Protein AF-H0ABY8-F1 (afdb_monomer)

Radius of gyration: 12.63 Å; Cα contacts (8 Å, |Δi|>4): 138; chains: 1; bounding box: 30×25×33 Å

Mean predicted aligned error: 3.46 Å

Foldseek 3Di:
DVVVVVQPDDPVQVVCVVDPQKDKDKDFQCVVAVDPVRQVVLLCLCCDVVNVNVVVLCVVLVWHWGDGDRMIMIIDHPVSVVSSVVSSVPRDDD

Secondary structure (DSSP, 8-state):
-HHHHTTT--HHHHHGGGSTTEEEEEEEGGGT-SSHHHHHHHHHHHH-GGGHHHHHHHHHHT-EEEEETTEEEEEEEHHHHHHHHHHHHH----

Nearest PDB structures (foldseek):
  6rxz-assembly1_CP  TM=8.639E-01  e=7.988E-06  Thermochaetoides thermophila
  7mq9-assembly1_NY  TM=8.978E-01  e=3.152E-05  Homo sapiens
  5oql-assembly1_g  TM=8.654E-01  e=2.766E-05  Thermochaetoides thermophila DSM 1495
  6zqa-assembly1_JO  TM=8.415E-01  e=4.371E-05  Saccharomyces cerevisiae S288C
  6rxx-assembly1_CP  TM=8.527E-01  e=1.328E-04  Thermochaetoides thermophila

pLDDT: mean 91.65, std 8.88, range [51.53, 98.44]

Solvent-accessible surface area (backbone atoms only — not comparable to full-atom values): 5217 Å² total; per-residue (Å²): 84,74,70,45,39,78,34,60,36,54,70,75,68,25,52,52,54,76,44,89,72,32,44,79,50,73,44,63,43,61,83,81,26,91,42,74,69,49,36,51,53,50,52,48,54,45,32,33,73,97,38,50,46,38,52,51,48,26,65,76,35,64,33,50,75,23,83,31,97,60,32,40,32,37,38,25,40,63,73,32,42,54,55,43,52,52,56,58,71,64,52,74,88,125

Structure (mmCIF, N/CA/C/O backbone):
data_AF-H0ABY8-F1
#
_entry.id   AF-H0ABY8-F1
#
loop_
_atom_site.group_PDB
_atom_site.id
_atom_site.type_symbol
_atom_site.label_atom_id
_atom_site.label_alt_id
_atom_site.label_comp_id
_atom_site.label_asym_id
_atom_site.label_entity_id
_atom_site.label_seq_id
_atom_site.pdbx_PDB_ins_code
_atom_site.Cartn_x
_atom_site.Cartn_y
_atom_site.Cartn_z
_atom_site.occupancy
_atom_site.B_iso_or_equiv
_atom_site.auth_seq_id
_atom_site.auth_comp_id
_atom_site.auth_asym_id
_atom_site.auth_atom_id
_atom_site.pdbx_PDB_model_num
ATOM 1 N N . MET A 1 1 ? -8.615 -8.877 7.511 1.00 88.81 1 MET A N 1
ATOM 2 C CA . MET A 1 1 ? -7.406 -9.380 8.208 1.00 88.81 1 MET A CA 1
ATOM 3 C C . MET A 1 1 ? -6.584 -10.383 7.387 1.00 88.81 1 MET A C 1
ATOM 5 O O . MET A 1 1 ? -5.535 -9.991 6.896 1.00 88.81 1 MET A O 1
ATOM 9 N N . VAL A 1 2 ? -7.042 -11.626 7.149 1.00 93.56 2 VAL A N 1
ATOM 10 C CA . VAL A 1 2 ? -6.260 -12.678 6.437 1.00 93.56 2 VAL A CA 1
ATOM 11 C C . VAL A 1 2 ? -5.712 -12.211 5.080 1.00 93.56 2 VAL A C 1
ATOM 13 O O . VAL A 1 2 ? -4.542 -12.416 4.766 1.00 93.56 2 VAL A O 1
ATOM 16 N N . LYS A 1 3 ? -6.538 -11.507 4.296 1.00 92.56 3 LYS A N 1
ATOM 17 C CA . LYS A 1 3 ? -6.138 -10.958 2.993 1.00 92.56 3 LYS A CA 1
ATOM 18 C C . LYS A 1 3 ? -4.991 -9.944 3.092 1.00 92.56 3 LYS A C 1
ATOM 20 O O . LYS A 1 3 ? -4.137 -9.939 2.216 1.00 92.56 3 LYS A O 1
ATOM 25 N N . ALA A 1 4 ? -4.954 -9.121 4.140 1.00 94.81 4 ALA A N 1
ATOM 26 C CA . ALA A 1 4 ? -3.889 -8.141 4.341 1.00 94.81 4 ALA A CA 1
ATOM 27 C C . ALA A 1 4 ? -2.558 -8.829 4.686 1.00 94.81 4 ALA A C 1
ATOM 29 O O . ALA A 1 4 ? -1.528 -8.500 4.103 1.00 94.81 4 ALA A O 1
ATOM 30 N N . ILE A 1 5 ? -2.587 -9.860 5.538 1.00 95.69 5 ILE A N 1
ATOM 31 C CA . ILE A 1 5 ? -1.394 -10.663 5.859 1.00 95.69 5 ILE A CA 1
ATOM 32 C C . ILE A 1 5 ? -0.832 -11.318 4.592 1.00 95.69 5 ILE A C 1
ATOM 34 O O . ILE A 1 5 ? 0.355 -11.197 4.296 1.00 95.69 5 ILE A O 1
ATOM 38 N N . GLY A 1 6 ? -1.701 -11.908 3.763 1.00 93.62 6 GLY A N 1
ATOM 39 C CA . GLY A 1 6 ? -1.312 -12.461 2.460 1.00 93.62 6 GLY A CA 1
ATOM 40 C C . GLY A 1 6 ? -0.766 -11.429 1.461 1.00 93.62 6 GLY A C 1
ATOM 41 O O . GLY A 1 6 ? -0.265 -11.808 0.405 1.00 93.62 6 GLY A O 1
ATOM 42 N N . ARG A 1 7 ? -0.855 -10.129 1.771 1.00 93.88 7 ARG A N 1
ATOM 43 C CA . ARG A 1 7 ? -0.285 -9.019 0.993 1.00 93.88 7 ARG A CA 1
ATOM 44 C C . ARG A 1 7 ? 0.858 -8.309 1.717 1.00 93.88 7 ARG A C 1
ATOM 46 O O . ARG A 1 7 ? 1.153 -7.166 1.395 1.00 93.88 7 ARG A O 1
ATOM 53 N N . GLY A 1 8 ? 1.524 -9.006 2.637 1.00 94.44 8 GLY A N 1
ATOM 54 C CA . GLY A 1 8 ? 2.785 -8.565 3.228 1.00 94.44 8 GLY A CA 1
ATOM 55 C C . GLY A 1 8 ? 2.634 -7.635 4.427 1.00 94.44 8 GLY A C 1
ATOM 56 O O . GLY A 1 8 ? 3.605 -6.981 4.802 1.00 94.44 8 GLY A O 1
ATOM 57 N N . PHE A 1 9 ? 1.445 -7.535 5.024 1.00 97.12 9 PHE A N 1
ATOM 58 C CA . PHE A 1 9 ? 1.302 -6.915 6.341 1.00 97.12 9 PHE A CA 1
ATOM 59 C C . PHE A 1 9 ? 1.669 -7.912 7.439 1.00 97.12 9 PHE A C 1
ATOM 61 O O . PHE A 1 9 ? 1.294 -9.084 7.377 1.00 97.12 9 PHE A O 1
ATOM 68 N N . ASN A 1 10 ? 2.373 -7.441 8.468 1.00 95.81 10 ASN A N 1
ATOM 69 C CA . ASN A 1 10 ? 2.545 -8.228 9.684 1.00 95.81 10 ASN A CA 1
ATOM 70 C C . ASN A 1 10 ? 1.201 -8.325 10.452 1.00 95.81 10 ASN A C 1
ATOM 72 O O . ASN A 1 10 ? 0.285 -7.530 10.198 1.00 95.81 10 ASN A O 1
ATOM 76 N N . PRO A 1 11 ? 1.049 -9.294 11.375 1.00 94.56 11 PRO A N 1
ATOM 77 C CA . PRO A 1 11 ? -0.194 -9.473 12.124 1.00 94.56 11 PRO A CA 1
ATOM 78 C C . PRO A 1 11 ? -0.633 -8.225 12.896 1.00 94.56 11 PRO A C 1
ATOM 80 O O . PRO A 1 11 ? -1.817 -7.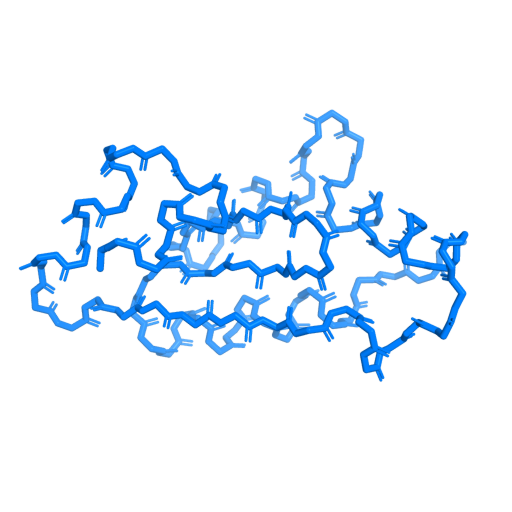909 12.887 1.00 94.56 11 PRO A O 1
ATOM 83 N N . GLU A 1 12 ? 0.305 -7.484 13.491 1.00 94.38 12 GLU A N 1
ATOM 84 C CA . GLU A 1 12 ? 0.021 -6.266 14.264 1.00 94.38 12 GLU A CA 1
ATOM 85 C C . GLU A 1 12 ? -0.651 -5.182 13.411 1.00 94.38 12 GLU A C 1
ATOM 87 O O . GLU A 1 12 ? -1.708 -4.669 13.771 1.00 94.38 12 GLU A O 1
ATOM 92 N N . LYS A 1 13 ? -0.103 -4.884 12.226 1.00 94.75 13 LYS A N 1
ATOM 93 C CA . LYS A 1 13 ? -0.704 -3.929 11.283 1.00 94.75 13 LYS A CA 1
ATOM 94 C C . LYS A 1 13 ? -2.040 -4.438 10.745 1.00 94.75 13 LYS A C 1
ATOM 96 O O . LYS A 1 13 ? -2.978 -3.662 10.593 1.00 94.75 13 LYS A O 1
ATOM 101 N N . ALA A 1 14 ? -2.148 -5.738 10.466 1.00 96.06 14 ALA A N 1
ATOM 102 C CA . ALA A 1 14 ? -3.389 -6.341 9.984 1.00 96.06 14 ALA A CA 1
ATOM 103 C C . ALA A 1 14 ? -4.506 -6.348 11.043 1.00 96.06 14 ALA A C 1
ATOM 105 O O . ALA A 1 14 ? -5.682 -6.374 10.669 1.00 96.06 14 ALA A O 1
ATOM 106 N N . PHE A 1 15 ? -4.156 -6.325 12.333 1.00 95.69 15 PHE A N 1
ATOM 107 C CA . PHE A 1 15 ? -5.108 -6.321 13.442 1.00 95.69 15 PHE A CA 1
ATOM 108 C C . PHE A 1 15 ? -5.915 -5.021 13.526 1.00 95.69 15 PHE A C 1
ATOM 110 O O . PHE A 1 15 ? -7.075 -5.069 13.923 1.00 95.69 15 PHE A O 1
ATOM 117 N N . LYS A 1 16 ? -5.373 -3.900 13.025 1.00 94.56 16 LYS A N 1
ATOM 118 C CA . LYS A 1 16 ? -6.089 -2.613 12.909 1.00 94.56 16 LYS A CA 1
ATOM 119 C C . LYS A 1 16 ? -7.409 -2.715 12.138 1.00 94.56 16 LYS A C 1
ATOM 121 O O . LYS A 1 16 ? -8.313 -1.929 12.359 1.00 94.56 16 LYS A O 1
ATOM 126 N N . LEU A 1 17 ? -7.563 -3.718 11.267 1.00 96.06 17 LEU A N 1
ATOM 127 C CA . LEU A 1 17 ? -8.819 -3.987 10.548 1.00 96.06 17 LEU A CA 1
ATOM 128 C C . LEU A 1 17 ? -9.969 -4.465 11.451 1.00 96.06 17 LEU A C 1
ATOM 130 O O . LEU A 1 17 ? -11.069 -4.681 10.952 1.00 96.06 17 LEU A O 1
ATOM 134 N N . ALA A 1 18 ? -9.712 -4.727 12.734 1.00 95.81 18 ALA A N 1
ATOM 135 C CA . ALA A 1 18 ? -10.754 -4.987 13.721 1.00 95.81 18 ALA A CA 1
ATOM 136 C C . ALA A 1 18 ? -11.371 -3.691 14.279 1.00 95.81 18 ALA A C 1
ATOM 138 O O . ALA A 1 18 ? -12.416 -3.752 14.923 1.00 95.81 18 ALA A O 1
ATOM 139 N N . GLU A 1 19 ? -10.731 -2.541 14.054 1.00 95.06 19 GLU A N 1
ATOM 140 C CA . GLU A 1 19 ? -11.223 -1.231 14.472 1.00 95.06 19 GLU A CA 1
ATOM 141 C C . GLU A 1 19 ? -12.304 -0.724 13.507 1.00 95.06 19 GLU A C 1
ATOM 143 O O . GLU A 1 19 ? -12.261 -0.971 12.298 1.00 95.06 19 GLU A O 1
ATOM 148 N N . GLU A 1 20 ? -13.287 0.002 14.037 1.00 95.38 20 GLU A N 1
ATOM 149 C CA . GLU A 1 20 ? -14.370 0.566 13.233 1.00 95.38 20 GLU A CA 1
ATOM 150 C C . GLU A 1 20 ? -13.847 1.658 12.285 1.00 95.38 20 GLU A C 1
ATOM 152 O O . GLU A 1 20 ? -13.050 2.514 12.664 1.00 95.38 20 GLU A O 1
ATOM 157 N N . GLY A 1 21 ? -14.297 1.629 11.028 1.00 93.75 21 GLY A N 1
ATOM 158 C CA . GLY A 1 21 ? -13.914 2.614 10.010 1.00 93.75 21 GLY A CA 1
ATOM 159 C C . GLY A 1 21 ? -12.552 2.376 9.345 1.00 93.75 21 GLY A C 1
ATOM 160 O O . GLY A 1 21 ? -12.241 3.063 8.369 1.00 93.75 21 GLY A O 1
ATOM 161 N N . ILE A 1 22 ? -11.770 1.395 9.807 1.00 97.06 22 ILE A N 1
ATOM 162 C CA . ILE A 1 22 ? -10.531 0.965 9.151 1.00 97.06 22 ILE A CA 1
ATOM 163 C C . ILE A 1 22 ? -10.844 -0.085 8.084 1.00 97.06 22 ILE A C 1
ATOM 165 O O . ILE A 1 22 ? -11.515 -1.082 8.339 1.00 97.06 22 ILE A O 1
ATOM 169 N N . ASP A 1 23 ? -10.303 0.111 6.885 1.00 97.50 23 ASP A N 1
ATOM 170 C CA . ASP A 1 23 ? -10.479 -0.800 5.756 1.00 97.50 23 ASP A CA 1
ATOM 171 C C . ASP A 1 23 ? -9.125 -1.221 5.161 1.00 97.50 23 ASP A C 1
ATOM 173 O O . ASP A 1 23 ? -8.069 -0.660 5.467 1.00 97.50 23 ASP A O 1
ATOM 177 N N . PHE A 1 24 ? -9.144 -2.257 4.322 1.00 97.75 24 PHE A N 1
ATOM 178 C CA . PHE A 1 24 ? -7.996 -2.742 3.569 1.00 97.75 24 PHE A CA 1
ATOM 179 C C . PHE A 1 24 ? -8.247 -2.634 2.072 1.00 97.75 24 PHE A C 1
ATOM 181 O O . PHE A 1 24 ? -9.111 -3.310 1.507 1.00 97.75 24 PHE A O 1
ATOM 188 N N . HIS A 1 25 ? -7.402 -1.860 1.401 1.00 97.19 25 HIS A N 1
ATOM 189 C CA . HIS A 1 25 ? -7.431 -1.712 -0.049 1.00 97.19 25 HIS A CA 1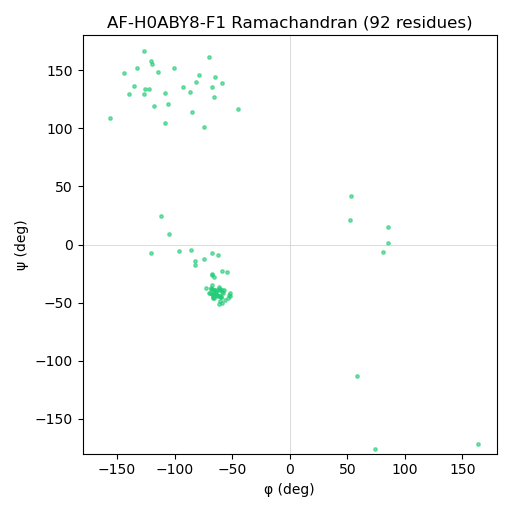
ATOM 190 C C . HIS A 1 25 ? -6.099 -2.141 -0.643 1.00 97.19 25 HIS A C 1
ATOM 192 O O . HIS A 1 25 ? -5.064 -2.157 0.022 1.00 97.19 25 HIS A O 1
ATOM 198 N N . HIS A 1 26 ? -6.103 -2.503 -1.922 1.00 95.12 26 HIS A N 1
ATOM 199 C CA . HIS A 1 26 ? -4.863 -2.788 -2.629 1.00 95.12 26 HIS A CA 1
ATOM 200 C C . HIS A 1 26 ? -4.925 -2.333 -4.079 1.00 95.12 26 HIS A C 1
ATOM 202 O O . HIS A 1 26 ? -5.965 -2.392 -4.731 1.00 95.12 26 HIS A O 1
ATOM 208 N N . LEU A 1 27 ? -3.765 -1.931 -4.576 1.00 92.44 27 LEU A N 1
ATOM 209 C CA . LEU A 1 27 ? -3.525 -1.523 -5.944 1.00 92.44 27 LEU A CA 1
ATOM 210 C C . LEU A 1 27 ? -2.696 -2.598 -6.644 1.00 92.44 27 LEU A C 1
ATOM 212 O O . LEU A 1 27 ? -1.677 -3.051 -6.120 1.00 92.44 27 LEU A O 1
ATOM 216 N N . ASP A 1 28 ? -3.143 -3.013 -7.827 1.00 90.81 28 ASP A N 1
ATOM 217 C CA . ASP A 1 28 ? -2.403 -3.937 -8.683 1.00 90.81 28 ASP A CA 1
ATOM 218 C C . ASP A 1 28 ? -1.400 -3.165 -9.541 1.00 90.81 28 ASP A C 1
ATOM 220 O O . ASP A 1 28 ? -1.782 -2.377 -10.407 1.00 90.81 28 ASP A O 1
ATOM 224 N N . ILE A 1 29 ? -0.112 -3.399 -9.295 1.00 87.94 29 ILE A N 1
ATOM 225 C CA . ILE A 1 29 ? 0.996 -2.769 -10.016 1.00 87.94 29 ILE A CA 1
ATOM 226 C C . ILE A 1 29 ? 1.004 -3.221 -11.480 1.00 87.94 29 ILE A C 1
ATOM 228 O O . ILE A 1 29 ? 1.424 -2.459 -12.350 1.00 87.94 29 ILE A O 1
ATOM 232 N N . GLY A 1 30 ? 0.498 -4.424 -11.775 1.00 83.38 30 GLY A N 1
ATOM 233 C CA . GLY A 1 30 ? 0.387 -4.947 -13.134 1.00 83.38 30 GLY A CA 1
ATOM 234 C C . GLY A 1 30 ? -0.465 -4.078 -14.057 1.00 83.38 30 GLY A C 1
ATOM 235 O O . GLY A 1 30 ? -0.239 -4.088 -15.258 1.00 83.38 30 GLY A O 1
ATOM 236 N N . LYS A 1 31 ? -1.369 -3.255 -13.512 1.00 83.75 31 LYS A N 1
ATOM 237 C CA . LYS A 1 31 ? -2.154 -2.286 -14.296 1.00 83.75 31 LYS A CA 1
ATOM 238 C C . LYS A 1 31 ? -1.350 -1.064 -14.761 1.00 83.75 31 LYS A C 1
ATOM 240 O O . LYS A 1 31 ? -1.843 -0.296 -15.577 1.00 83.75 31 LYS A O 1
ATOM 245 N N . PHE A 1 32 ? -0.148 -0.863 -14.223 1.00 78.31 32 PHE A N 1
ATOM 246 C CA . PHE A 1 32 ? 0.704 0.306 -14.481 1.00 78.31 32 PHE A CA 1
ATOM 247 C C . PHE A 1 32 ? 2.067 -0.069 -15.077 1.00 78.31 32 PHE A C 1
ATOM 249 O O . PHE A 1 32 ? 2.869 0.810 -15.399 1.00 78.31 32 PHE A O 1
ATOM 256 N N . ALA A 1 33 ? 2.369 -1.365 -15.148 1.00 81.69 33 ALA A N 1
ATOM 257 C CA . ALA A 1 33 ? 3.675 -1.886 -15.508 1.00 81.69 33 ALA A CA 1
ATOM 258 C C . ALA A 1 33 ? 3.544 -3.310 -16.069 1.00 81.69 33 ALA A C 1
ATOM 260 O O . ALA A 1 33 ? 3.317 -4.267 -15.321 1.00 81.69 33 ALA A O 1
ATOM 261 N N . ASP A 1 34 ? 3.754 -3.439 -17.379 1.00 85.25 34 ASP A N 1
ATOM 262 C CA . ASP A 1 34 ? 3.526 -4.682 -18.129 1.00 85.25 34 ASP A CA 1
ATOM 263 C C . ASP A 1 34 ? 4.689 -5.681 -18.033 1.00 85.25 34 ASP A C 1
ATOM 265 O O . ASP A 1 34 ? 4.528 -6.870 -18.297 1.00 85.25 34 ASP A O 1
ATOM 269 N N . THR A 1 35 ? 5.878 -5.220 -17.633 1.00 88.44 35 THR A N 1
ATOM 270 C CA . THR A 1 35 ? 7.082 -6.061 -17.517 1.00 88.44 35 THR A CA 1
ATOM 271 C C . THR A 1 35 ? 7.546 -6.181 -16.070 1.00 88.44 35 THR A C 1
ATOM 273 O O . THR A 1 35 ? 7.451 -5.219 -15.301 1.00 88.44 35 THR A O 1
ATOM 276 N N . SER A 1 36 ? 8.147 -7.316 -15.706 1.00 87.81 36 SER A N 1
ATOM 277 C CA . SER A 1 36 ? 8.738 -7.529 -14.375 1.00 87.81 36 SER A CA 1
ATOM 278 C C . SER A 1 36 ? 9.715 -6.411 -13.988 1.00 87.81 36 SER A C 1
ATOM 280 O O . SER A 1 36 ? 9.627 -5.872 -12.888 1.00 87.81 36 SER A O 1
ATOM 282 N N . ASN A 1 37 ? 10.554 -5.963 -14.930 1.00 90.00 37 ASN A N 1
ATOM 283 C CA . ASN A 1 37 ? 11.491 -4.857 -14.705 1.00 90.00 37 ASN A CA 1
ATOM 284 C C . ASN A 1 37 ? 10.772 -3.529 -14.429 1.00 90.00 37 ASN A C 1
ATOM 286 O O . ASN A 1 37 ? 11.181 -2.764 -13.557 1.00 90.00 37 ASN A O 1
ATOM 290 N N . SER A 1 38 ? 9.688 -3.227 -15.152 1.00 87.62 38 SER A N 1
ATOM 291 C CA . SER A 1 38 ? 8.888 -2.027 -14.871 1.00 87.62 38 SER A CA 1
ATOM 292 C C . SER A 1 38 ? 8.164 -2.103 -13.525 1.00 87.62 38 SER A C 1
ATOM 294 O O . SER A 1 38 ? 8.071 -1.088 -12.834 1.00 87.62 38 SER A O 1
ATOM 296 N N . GLN A 1 39 ? 7.719 -3.296 -13.118 1.00 89.12 39 GLN A N 1
ATOM 297 C CA . GLN A 1 39 ? 7.096 -3.521 -11.814 1.00 89.12 39 GLN A CA 1
ATOM 298 C C . GLN A 1 39 ? 8.109 -3.326 -10.688 1.00 89.12 39 GLN A C 1
ATOM 300 O O . GLN A 1 39 ? 7.802 -2.678 -9.693 1.00 89.12 39 GLN A O 1
ATOM 305 N N . GLU A 1 40 ? 9.330 -3.834 -10.848 1.00 90.19 40 GLU A N 1
ATOM 306 C CA . GLU A 1 40 ? 10.410 -3.657 -9.878 1.00 90.19 40 GLU A CA 1
ATOM 307 C C . GLU A 1 40 ? 10.803 -2.188 -9.716 1.00 90.19 40 GLU A C 1
ATOM 309 O O . GLU A 1 40 ? 10.859 -1.689 -8.593 1.00 90.19 40 GLU A O 1
ATOM 314 N N . ARG A 1 41 ? 10.934 -1.449 -10.826 1.00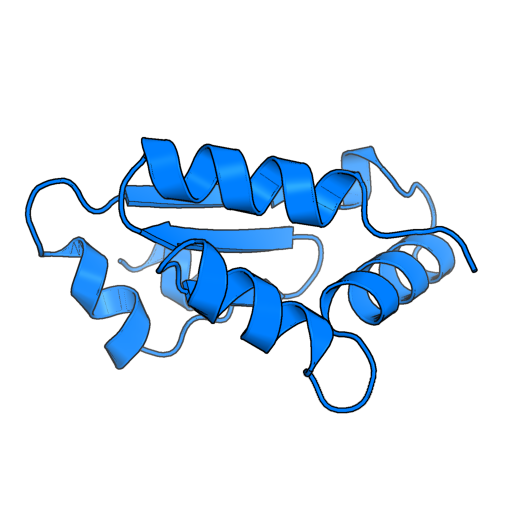 89.25 41 ARG A N 1
ATOM 315 C CA . ARG A 1 41 ? 11.161 0.003 -10.784 1.00 89.25 41 ARG A CA 1
ATOM 316 C C . ARG A 1 41 ? 10.017 0.761 -10.112 1.00 89.25 41 ARG A C 1
ATOM 318 O O . ARG A 1 41 ? 10.265 1.721 -9.392 1.00 89.25 41 ARG A O 1
ATOM 325 N N . LEU A 1 42 ? 8.760 0.376 -10.345 1.00 88.50 42 LEU A N 1
ATOM 326 C CA . LEU A 1 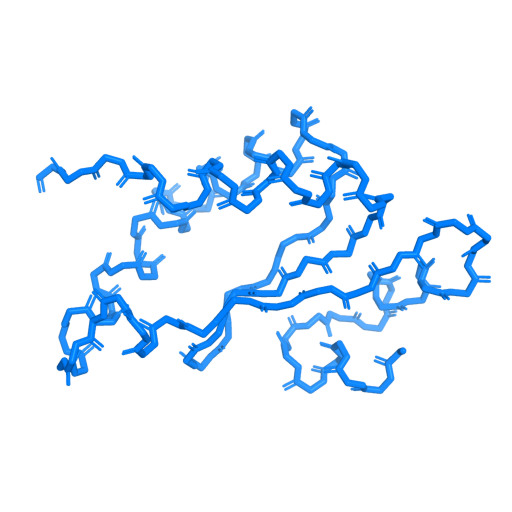42 ? 7.616 1.006 -9.678 1.00 88.50 42 LEU A CA 1
ATOM 327 C C . LEU A 1 42 ? 7.637 0.725 -8.174 1.00 88.50 42 LEU A C 1
ATOM 329 O O . LEU A 1 42 ? 7.536 1.666 -7.394 1.00 88.50 42 LEU A O 1
ATOM 333 N N . LYS A 1 43 ? 7.872 -0.526 -7.765 1.00 90.88 43 LYS A N 1
ATOM 334 C CA . LYS A 1 43 ? 8.048 -0.889 -6.351 1.00 90.88 43 LYS A CA 1
ATOM 335 C C . LYS A 1 43 ? 9.169 -0.082 -5.698 1.00 90.88 43 LYS A C 1
ATOM 337 O O . LYS A 1 43 ? 8.943 0.505 -4.647 1.00 90.88 43 LYS A O 1
ATOM 342 N N . GLY A 1 44 ? 10.333 0.014 -6.343 1.00 92.38 44 GLY A N 1
ATOM 343 C CA . GLY A 1 44 ? 11.462 0.804 -5.848 1.00 92.38 44 GLY A CA 1
ATOM 344 C C . GLY A 1 44 ? 11.125 2.286 -5.661 1.00 92.38 44 GLY A C 1
ATOM 345 O O . GLY A 1 44 ? 11.508 2.873 -4.656 1.00 92.38 44 GLY A O 1
ATOM 346 N N . ARG A 1 45 ? 10.341 2.883 -6.569 1.00 89.50 45 ARG A N 1
ATOM 347 C CA . ARG A 1 45 ? 9.871 4.276 -6.434 1.00 89.50 45 ARG A CA 1
ATOM 348 C C . ARG A 1 45 ? 8.918 4.476 -5.259 1.00 89.50 45 ARG A C 1
ATOM 350 O O . ARG A 1 45 ? 9.008 5.494 -4.586 1.00 89.50 45 ARG A O 1
ATOM 357 N N . VAL A 1 46 ? 8.023 3.517 -5.020 1.00 91.31 46 VAL A N 1
ATOM 358 C CA . VAL A 1 46 ? 7.071 3.569 -3.899 1.00 91.31 46 VAL A CA 1
ATOM 359 C C . VAL A 1 46 ? 7.783 3.387 -2.561 1.00 91.31 46 VAL A C 1
ATOM 361 O O . VAL A 1 46 ? 7.475 4.088 -1.605 1.00 91.31 46 VAL A O 1
ATOM 364 N N . ILE A 1 47 ? 8.747 2.466 -2.492 1.00 93.44 47 ILE A N 1
ATOM 365 C CA . ILE A 1 47 ? 9.549 2.237 -1.283 1.00 93.44 47 ILE A CA 1
ATOM 366 C C . ILE A 1 47 ? 10.444 3.457 -1.019 1.00 93.44 47 ILE A C 1
ATOM 368 O O . ILE A 1 47 ? 10.516 3.938 0.109 1.00 93.44 47 ILE A O 1
ATOM 372 N N . GLY A 1 48 ? 11.062 4.009 -2.064 1.00 91.62 48 GLY A N 1
ATOM 373 C CA . GLY A 1 48 ? 12.063 5.061 -1.941 1.00 91.62 48 GLY A CA 1
ATOM 374 C C . GLY A 1 48 ? 13.396 4.524 -1.420 1.00 91.62 48 GLY A C 1
ATOM 375 O O . GLY A 1 48 ? 13.581 3.320 -1.237 1.00 91.62 48 GLY A O 1
ATOM 376 N N . ARG A 1 49 ? 14.348 5.431 -1.191 1.00 93.06 49 ARG A N 1
ATOM 377 C CA . ARG A 1 49 ? 15.628 5.088 -0.565 1.00 93.06 49 ARG A CA 1
ATOM 378 C C . ARG A 1 49 ? 15.365 4.644 0.871 1.00 93.06 49 ARG A C 1
ATOM 380 O O . ARG A 1 49 ? 14.662 5.345 1.581 1.00 93.06 49 ARG A O 1
ATOM 387 N N . ASP A 1 50 ? 15.861 3.471 1.257 1.00 92.00 50 ASP A N 1
ATOM 388 C CA . ASP A 1 50 ? 15.739 2.926 2.619 1.00 92.00 50 ASP A CA 1
ATOM 389 C C . ASP A 1 50 ? 14.298 2.895 3.186 1.00 92.00 50 ASP A C 1
ATOM 391 O O . ASP A 1 50 ? 14.094 2.805 4.391 1.00 92.00 50 ASP A O 1
ATOM 395 N N . GLY A 1 51 ? 13.273 2.935 2.324 1.00 93.31 51 GLY A N 1
ATOM 396 C CA . GLY A 1 51 ? 11.868 2.984 2.744 1.00 93.31 51 GLY A CA 1
ATOM 397 C C . GLY A 1 51 ? 11.312 4.383 3.042 1.00 93.31 51 GLY A C 1
ATOM 398 O O . GLY A 1 51 ? 10.134 4.484 3.389 1.00 93.31 51 GLY A O 1
ATOM 399 N N . GLU A 1 52 ? 12.102 5.450 2.885 1.00 95.25 52 GLU A N 1
ATOM 400 C CA . GLU A 1 52 ? 11.746 6.818 3.290 1.00 95.25 52 GLU A CA 1
ATOM 401 C C . GLU A 1 52 ? 10.475 7.343 2.612 1.00 95.25 52 GLU A C 1
ATOM 403 O O . GLU A 1 52 ? 9.649 7.989 3.255 1.00 95.25 52 GLU A O 1
ATOM 408 N N . ALA A 1 53 ? 10.287 7.066 1.316 1.00 93.38 53 ALA A N 1
ATOM 409 C CA . ALA A 1 53 ? 9.118 7.558 0.585 1.00 93.38 53 ALA A CA 1
ATOM 410 C C . ALA A 1 53 ? 7.832 6.909 1.108 1.00 93.38 53 ALA A C 1
ATOM 412 O O . ALA A 1 53 ? 6.853 7.606 1.381 1.00 93.38 53 ALA A O 1
ATOM 413 N N . ARG A 1 54 ? 7.862 5.585 1.309 1.00 95.75 54 ARG A N 1
ATOM 414 C CA . ARG A 1 54 ? 6.756 4.837 1.912 1.00 95.75 54 ARG A CA 1
ATOM 415 C C . ARG A 1 54 ? 6.446 5.373 3.306 1.00 95.75 54 ARG A C 1
ATOM 417 O O . ARG A 1 54 ? 5.293 5.690 3.565 1.00 95.75 54 ARG A O 1
ATOM 424 N N . GLU A 1 55 ? 7.453 5.520 4.167 1.00 96.69 55 GLU A N 1
ATOM 425 C CA . GLU A 1 55 ? 7.250 6.029 5.530 1.00 96.69 55 GLU A CA 1
ATOM 426 C C . GLU A 1 55 ? 6.672 7.442 5.554 1.00 96.69 55 GLU A C 1
ATOM 428 O O . GLU A 1 55 ? 5.845 7.764 6.406 1.00 96.69 55 GLU A O 1
ATOM 433 N N . HIS A 1 56 ? 7.102 8.305 4.634 1.00 95.81 56 HIS A N 1
ATOM 434 C CA . HIS A 1 56 ? 6.594 9.665 4.568 1.00 95.81 56 HIS A CA 1
ATOM 435 C C . HIS A 1 56 ? 5.115 9.684 4.168 1.00 95.81 56 HIS A C 1
ATOM 437 O O . HIS A 1 56 ? 4.326 10.388 4.796 1.00 95.81 56 HIS A O 1
ATOM 443 N N . ILE A 1 57 ? 4.724 8.868 3.181 1.00 95.81 57 ILE A N 1
ATOM 444 C CA . ILE A 1 57 ? 3.316 8.710 2.800 1.00 95.81 57 ILE A CA 1
ATOM 445 C C . ILE A 1 57 ? 2.523 8.155 3.986 1.00 95.81 57 ILE A C 1
ATOM 447 O O . ILE A 1 57 ? 1.546 8.783 4.376 1.00 95.81 57 ILE A O 1
ATOM 451 N N . GLU A 1 58 ? 2.978 7.062 4.612 1.00 97.31 58 GLU A N 1
ATOM 452 C CA . GLU A 1 58 ? 2.323 6.459 5.784 1.00 97.31 58 GLU A CA 1
ATOM 453 C C . GLU A 1 58 ? 2.058 7.487 6.895 1.00 97.31 58 GLU A C 1
ATOM 455 O O . GLU A 1 58 ? 0.955 7.536 7.442 1.00 97.31 58 GLU A O 1
ATOM 460 N N . LYS A 1 59 ? 3.041 8.346 7.199 1.00 97.69 59 LYS A N 1
ATOM 461 C CA . LYS A 1 59 ? 2.913 9.410 8.207 1.00 97.69 59 LYS A CA 1
ATOM 462 C C . LYS A 1 59 ? 1.907 10.485 7.797 1.00 97.69 59 LYS A C 1
ATOM 464 O O . LYS A 1 59 ? 1.084 10.875 8.619 1.00 97.69 59 LYS A O 1
ATOM 469 N N . MET A 1 60 ? 1.969 10.964 6.554 1.00 96.94 60 MET A N 1
ATOM 470 C CA . MET A 1 60 ? 1.091 12.038 6.072 1.00 96.94 60 MET A CA 1
ATOM 471 C C . MET A 1 60 ? -0.367 11.600 5.956 1.00 96.94 60 MET A C 1
ATOM 473 O O . MET A 1 60 ? -1.264 12.389 6.235 1.00 96.94 60 MET A O 1
ATOM 477 N N . THR A 1 61 ? -0.610 10.357 5.541 1.00 97.12 61 THR A N 1
ATOM 478 C CA . THR A 1 61 ? -1.964 9.833 5.334 1.00 97.12 61 THR A CA 1
ATOM 479 C C . THR A 1 61 ? -2.476 9.048 6.531 1.00 97.12 61 THR A C 1
ATOM 481 O O . THR A 1 61 ? -3.629 8.643 6.535 1.00 97.12 61 THR A O 1
ATOM 484 N N . GLN A 1 62 ? -1.657 8.818 7.561 1.00 97.19 62 GLN A N 1
ATOM 485 C CA . GLN A 1 62 ? -2.006 7.968 8.704 1.00 97.19 62 GLN A CA 1
ATOM 486 C C . GLN A 1 62 ? -2.490 6.575 8.260 1.00 97.19 62 GLN A C 1
ATOM 488 O O . GLN A 1 62 ? -3.475 6.040 8.773 1.00 97.19 62 GLN A O 1
ATOM 493 N N . THR A 1 63 ? -1.810 5.996 7.271 1.00 97.88 63 THR A N 1
ATOM 494 C CA . THR A 1 63 ? -2.096 4.652 6.751 1.00 97.88 63 THR A CA 1
ATOM 495 C C . THR A 1 63 ? -0.892 3.746 6.922 1.00 97.88 63 THR A C 1
ATOM 497 O O . THR A 1 63 ? 0.240 4.213 6.894 1.00 97.88 63 THR A O 1
ATOM 500 N N . GLU A 1 64 ? -1.120 2.441 6.986 1.00 97.81 64 GLU A N 1
ATOM 501 C CA . GLU A 1 64 ? -0.065 1.442 6.830 1.00 97.81 64 GLU A CA 1
ATOM 502 C C . GLU A 1 64 ? 0.028 1.003 5.369 1.00 97.81 64 GLU A C 1
ATOM 504 O O . GLU A 1 64 ? -0.990 0.694 4.747 1.00 97.81 64 GLU A O 1
ATOM 509 N N . ILE A 1 65 ? 1.244 0.905 4.835 1.00 97.19 65 ILE A N 1
ATOM 510 C CA . ILE A 1 65 ? 1.516 0.523 3.449 1.00 97.19 65 ILE A CA 1
ATOM 511 C C . ILE A 1 65 ? 2.413 -0.713 3.417 1.00 97.19 65 ILE A C 1
ATOM 513 O O . ILE A 1 65 ? 3.455 -0.781 4.073 1.00 97.19 65 ILE A O 1
ATOM 517 N N . SER A 1 66 ? 2.043 -1.682 2.579 1.00 97.06 66 SER A N 1
ATOM 518 C CA . SER A 1 66 ? 2.890 -2.831 2.257 1.00 97.06 66 SER A CA 1
ATOM 519 C C . SER A 1 66 ? 3.073 -2.967 0.751 1.00 97.06 66 SER A C 1
ATOM 521 O O . SER A 1 66 ? 2.117 -2.878 -0.017 1.00 97.06 66 SER A O 1
ATOM 523 N N . VAL A 1 67 ? 4.312 -3.189 0.315 1.00 95.12 67 VAL A N 1
ATOM 524 C CA . VAL A 1 67 ? 4.655 -3.445 -1.088 1.00 95.12 67 VAL A CA 1
ATOM 525 C C . VAL A 1 67 ? 5.039 -4.914 -1.203 1.00 95.12 67 VAL A C 1
ATOM 527 O O . VAL A 1 67 ? 6.127 -5.308 -0.788 1.00 95.12 67 VAL A O 1
ATOM 530 N N . TYR A 1 68 ? 4.149 -5.738 -1.759 1.00 93.00 68 TYR A N 1
ATOM 531 C CA . TYR A 1 68 ? 4.337 -7.187 -1.797 1.00 93.00 68 TYR A CA 1
ATOM 532 C C . TYR A 1 68 ? 3.902 -7.800 -3.128 1.00 93.00 68 TYR A C 1
ATOM 534 O O . TYR A 1 68 ? 2.788 -7.589 -3.620 1.00 93.00 68 TYR A O 1
ATOM 542 N N . GLY A 1 69 ? 4.792 -8.604 -3.714 1.00 89.62 69 GLY A N 1
ATOM 543 C CA . GLY A 1 69 ? 4.558 -9.272 -4.991 1.00 89.62 69 GLY A CA 1
ATOM 544 C C . GLY A 1 69 ? 4.268 -8.276 -6.117 1.00 89.62 69 GLY A C 1
ATOM 545 O O . GLY A 1 69 ? 5.151 -7.513 -6.520 1.00 89.62 69 GLY A O 1
ATOM 546 N N . LYS A 1 70 ? 3.028 -8.314 -6.624 1.00 90.44 70 LYS A N 1
ATOM 547 C CA . LYS A 1 70 ? 2.508 -7.439 -7.690 1.00 90.44 70 LYS A CA 1
ATOM 548 C C . LYS A 1 70 ? 1.560 -6.356 -7.172 1.00 90.44 70 LYS A C 1
ATOM 550 O O . LYS A 1 70 ? 0.911 -5.699 -7.975 1.00 90.44 70 LYS A O 1
ATOM 555 N N . THR A 1 71 ? 1.439 -6.169 -5.857 1.00 92.94 71 THR A N 1
ATOM 556 C CA . THR A 1 71 ? 0.464 -5.226 -5.294 1.00 92.94 71 THR A CA 1
ATOM 557 C C . THR A 1 71 ? 1.050 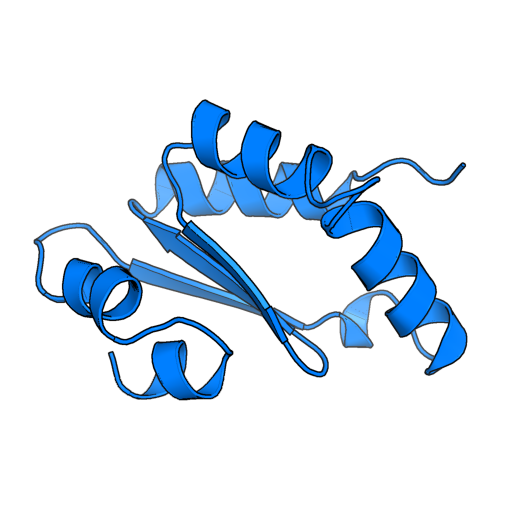-4.310 -4.234 1.00 92.94 71 THR A C 1
ATOM 559 O O . THR A 1 71 ? 1.969 -4.696 -3.514 1.00 92.94 71 THR A O 1
ATOM 562 N N . VAL A 1 72 ? 0.465 -3.120 -4.115 1.00 95.62 72 VAL A N 1
ATOM 563 C CA . VAL A 1 72 ? 0.643 -2.226 -2.966 1.00 95.62 72 VAL A CA 1
ATOM 564 C C . VAL A 1 72 ? -0.635 -2.281 -2.138 1.00 95.62 72 VAL A C 1
ATOM 566 O O . VAL A 1 72 ? -1.716 -2.040 -2.670 1.00 95.62 72 VAL A O 1
ATOM 569 N N . GLY A 1 73 ? -0.531 -2.676 -0.876 1.00 97.38 73 GLY A N 1
ATOM 570 C CA . GLY A 1 73 ? -1.643 -2.737 0.065 1.00 97.38 73 GLY A CA 1
ATOM 571 C C . GLY A 1 73 ? -1.653 -1.536 1.004 1.00 97.38 73 GLY A C 1
ATOM 572 O O . GLY A 1 73 ? -0.595 -0.993 1.313 1.00 97.38 73 GLY A O 1
ATOM 573 N N . PHE A 1 74 ? -2.845 -1.173 1.472 1.00 98.12 74 PHE A N 1
ATOM 574 C CA . PHE A 1 74 ? -3.112 -0.031 2.341 1.00 98.12 74 PHE A CA 1
ATOM 575 C C . PHE A 1 74 ? -4.066 -0.460 3.459 1.00 98.12 74 PHE A C 1
ATOM 577 O O . PHE A 1 74 ? -5.044 -1.158 3.183 1.00 98.12 74 PHE A O 1
ATOM 584 N N . ILE A 1 75 ? -3.795 -0.044 4.695 1.00 98.44 75 ILE A N 1
ATOM 585 C CA . ILE A 1 75 ? -4.710 -0.181 5.838 1.00 98.44 75 ILE A CA 1
ATOM 586 C C . ILE A 1 75 ? -4.883 1.195 6.479 1.00 98.44 75 ILE A C 1
ATOM 588 O O . ILE A 1 75 ? -3.893 1.865 6.770 1.00 98.44 75 ILE A O 1
ATOM 592 N N . GLY A 1 76 ? -6.124 1.612 6.703 1.00 98.12 76 GLY A N 1
ATOM 593 C CA . GLY A 1 76 ? -6.453 2.906 7.301 1.00 98.12 76 GLY A CA 1
ATOM 594 C C . GLY A 1 76 ? -7.913 3.286 7.074 1.00 98.12 76 GLY A C 1
ATOM 595 O O . GLY A 1 76 ? -8.693 2.485 6.560 1.00 98.12 76 GLY A O 1
ATOM 596 N N . TYR A 1 77 ? -8.278 4.517 7.424 1.00 97.75 77 TYR A N 1
ATOM 597 C CA . TYR A 1 77 ? -9.586 5.066 7.063 1.00 97.75 77 TYR A CA 1
ATOM 598 C C . TYR A 1 77 ? -9.713 5.203 5.545 1.00 97.75 77 TYR A C 1
ATOM 600 O O . TYR A 1 77 ? -8.747 5.563 4.873 1.00 97.75 77 TYR A O 1
ATOM 608 N N . VAL A 1 78 ? -10.906 4.966 4.998 1.00 95.44 78 VAL A N 1
ATOM 609 C CA . VAL A 1 78 ? -11.142 4.956 3.541 1.00 95.44 78 VAL A CA 1
ATOM 610 C C . VAL A 1 78 ? -10.662 6.247 2.862 1.00 95.4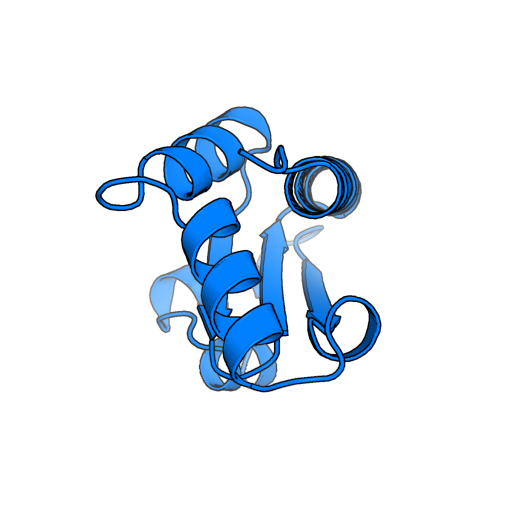4 78 VAL A C 1
ATOM 612 O O . VAL A 1 78 ? -9.919 6.183 1.887 1.00 95.44 78 VAL A O 1
ATOM 615 N N . GLN A 1 79 ? -10.980 7.414 3.427 1.00 96.12 79 GLN A N 1
ATOM 616 C CA . GLN A 1 79 ? -10.550 8.712 2.882 1.00 96.12 79 GLN A CA 1
ATOM 617 C C . GLN A 1 79 ? -9.019 8.850 2.856 1.00 96.12 79 GLN A C 1
ATOM 619 O O . GLN A 1 79 ? -8.434 9.360 1.904 1.00 96.12 79 GLN A O 1
ATOM 624 N N . ASN A 1 80 ? -8.352 8.335 3.886 1.00 98.06 80 ASN A N 1
ATOM 625 C CA . ASN A 1 80 ? -6.899 8.364 4.004 1.00 98.06 80 ASN A CA 1
ATOM 626 C C . ASN A 1 80 ? -6.223 7.393 3.029 1.00 98.06 80 ASN A C 1
ATOM 628 O O . ASN A 1 80 ? -5.177 7.702 2.456 1.00 98.06 80 ASN A O 1
ATOM 632 N N . ILE A 1 81 ? -6.836 6.227 2.818 1.00 97.88 81 ILE A N 1
ATOM 633 C CA . ILE A 1 81 ? -6.409 5.245 1.822 1.00 97.88 81 ILE A CA 1
ATOM 634 C C . ILE A 1 81 ? -6.455 5.854 0.422 1.00 97.88 81 ILE A C 1
ATOM 636 O O . ILE A 1 81 ? -5.505 5.672 -0.335 1.00 97.88 81 ILE A O 1
ATOM 640 N N . GLU A 1 82 ? -7.516 6.583 0.075 1.00 95.88 82 GLU A N 1
ATOM 641 C CA . GLU A 1 82 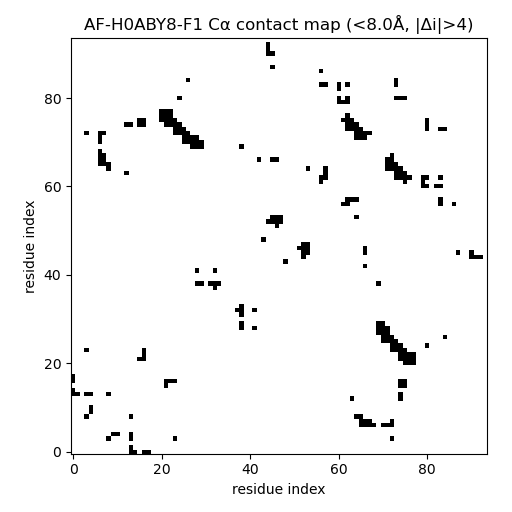? -7.641 7.234 -1.234 1.00 95.88 82 GLU A CA 1
ATOM 642 C C . GLU A 1 82 ? -6.499 8.233 -1.473 1.00 95.88 82 GLU A C 1
ATOM 644 O O . GLU A 1 82 ? -5.840 8.186 -2.514 1.00 95.88 82 GLU A O 1
ATOM 649 N N . ILE A 1 83 ? -6.174 9.060 -0.473 1.00 96.44 83 ILE A N 1
ATOM 650 C CA . ILE A 1 83 ? -5.044 10.001 -0.542 1.00 96.44 83 ILE A CA 1
ATOM 651 C C . ILE A 1 83 ? -3.713 9.247 -0.712 1.00 96.44 83 ILE A C 1
ATOM 653 O O . ILE A 1 83 ? -2.886 9.612 -1.553 1.00 96.44 83 ILE A O 1
ATOM 657 N N . ALA A 1 84 ? -3.505 8.164 0.043 1.00 96.38 84 ALA A N 1
ATOM 658 C CA . ALA A 1 84 ? -2.297 7.344 -0.049 1.00 96.38 84 ALA A CA 1
ATOM 659 C C . ALA A 1 84 ? -2.157 6.664 -1.421 1.00 96.38 84 ALA A C 1
ATOM 661 O O . ALA A 1 84 ? -1.058 6.590 -1.978 1.00 96.38 84 ALA A O 1
ATOM 662 N N . GLN A 1 85 ? -3.265 6.190 -1.993 1.00 94.69 85 GLN A N 1
ATOM 663 C CA . GLN A 1 85 ? -3.290 5.590 -3.323 1.00 94.69 85 GLN A CA 1
ATOM 664 C C . GLN A 1 85 ? -2.894 6.594 -4.404 1.00 94.69 85 GLN A C 1
ATOM 666 O O . GLN A 1 85 ? -2.098 6.249 -5.280 1.00 94.69 85 GLN A O 1
ATOM 671 N N . GLU A 1 86 ? -3.403 7.825 -4.342 1.00 92.81 86 GLU A N 1
ATOM 672 C CA . GLU A 1 86 ? -3.019 8.877 -5.286 1.00 92.81 86 GLU A CA 1
ATOM 673 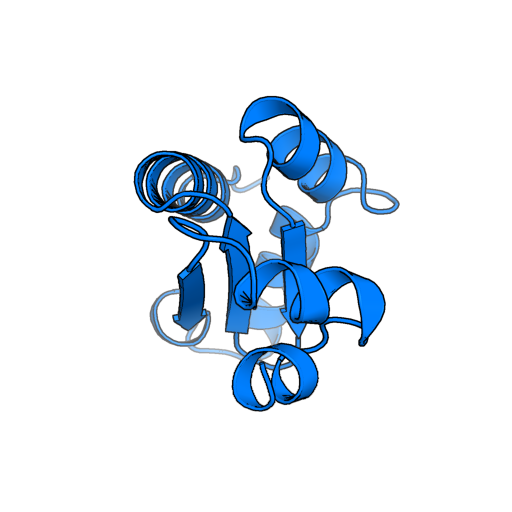C C . GLU A 1 86 ? -1.536 9.244 -5.153 1.00 92.81 86 GLU A C 1
ATOM 675 O O . GLU A 1 86 ? -0.825 9.301 -6.160 1.00 92.81 86 GLU A O 1
ATOM 680 N N . ALA A 1 87 ? -1.017 9.368 -3.927 1.00 91.62 87 ALA A N 1
ATOM 681 C CA . ALA A 1 87 ? 0.409 9.610 -3.692 1.00 91.62 87 ALA A CA 1
ATOM 682 C C . ALA A 1 87 ? 1.299 8.512 -4.312 1.00 91.62 87 ALA A C 1
ATOM 684 O O . ALA A 1 87 ? 2.316 8.801 -4.946 1.00 91.62 87 ALA A O 1
ATOM 685 N N . VAL A 1 88 ? 0.887 7.245 -4.192 1.00 90.44 88 VAL A N 1
ATOM 686 C CA . VAL A 1 88 ? 1.587 6.095 -4.785 1.00 90.44 88 VAL A CA 1
ATOM 687 C C . VAL A 1 88 ? 1.516 6.095 -6.318 1.00 90.44 88 VAL A C 1
ATOM 689 O O . VAL A 1 88 ? 2.508 5.760 -6.970 1.00 90.44 88 VAL A O 1
ATOM 692 N N . LYS A 1 89 ? 0.382 6.482 -6.919 1.00 84.75 89 LYS A N 1
ATOM 693 C CA . LYS A 1 89 ? 0.223 6.555 -8.386 1.00 84.75 89 LYS A CA 1
ATOM 694 C C . LYS A 1 89 ? 1.086 7.652 -9.015 1.00 84.75 89 LYS A C 1
ATOM 696 O O . LYS A 1 89 ? 1.633 7.446 -10.098 1.00 84.75 89 LYS A O 1
ATOM 701 N N . ILE A 1 90 ? 1.211 8.797 -8.341 1.00 73.94 90 ILE A N 1
ATOM 702 C CA . ILE A 1 90 ? 1.909 9.993 -8.845 1.00 73.94 90 ILE A CA 1
ATOM 703 C C . ILE A 1 90 ? 3.427 9.937 -8.559 1.00 73.94 90 ILE A C 1
ATOM 705 O O . ILE A 1 90 ? 4.174 10.791 -9.036 1.00 73.94 90 ILE A O 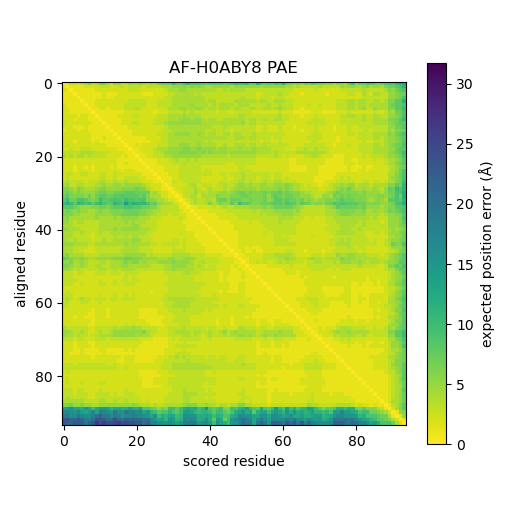1
ATOM 709 N N . ALA A 1 91 ? 3.915 8.912 -7.842 1.00 65.19 91 ALA A N 1
ATOM 710 C CA . ALA A 1 91 ? 5.323 8.757 -7.471 1.00 65.19 91 ALA A CA 1
ATOM 711 C C . ALA A 1 91 ? 6.278 9.037 -8.665 1.00 65.19 91 ALA A C 1
ATOM 713 O O . ALA A 1 91 ? 6.235 8.324 -9.683 1.00 65.19 91 ALA A O 1
ATOM 714 N N . PRO A 1 92 ? 7.132 10.079 -8.569 1.00 51.91 92 PRO A N 1
ATOM 715 C CA . PRO A 1 92 ? 7.791 10.687 -9.722 1.00 51.91 92 PRO A CA 1
ATOM 716 C C . PRO A 1 92 ? 8.651 9.693 -10.511 1.00 51.91 92 PRO A C 1
ATOM 718 O O . PRO A 1 92 ? 9.364 8.860 -9.946 1.00 51.91 92 PRO A O 1
ATOM 721 N N . LYS A 1 93 ? 8.594 9.789 -11.846 1.00 53.97 93 LYS A N 1
ATOM 722 C CA . LYS A 1 93 ? 9.568 9.154 -12.745 1.00 53.97 93 LYS A CA 1
ATOM 723 C C . LYS A 1 93 ? 10.856 9.979 -12.659 1.00 53.97 93 LYS A C 1
ATOM 725 O O . LYS A 1 93 ? 10.899 11.067 -13.222 1.00 53.97 93 LYS A O 1
ATOM 730 N N . ARG A 1 94 ? 11.848 9.514 -11.900 1.00 51.53 94 ARG A N 1
ATOM 731 C CA . ARG A 1 94 ? 13.230 9.977 -12.079 1.00 51.53 94 ARG A CA 1
ATOM 732 C C . ARG A 1 94 ? 13.871 9.207 -13.222 1.00 51.53 94 ARG A C 1
ATOM 734 O O . ARG A 1 94 ? 13.558 7.999 -13.335 1.00 51.53 94 ARG A O 1
#

Sequence (94 aa):
MVKAIGRGFNPEKAFKLAEEGIDFHHLDIGKFADTSNSQERLKGRVIGRDGEAREHIEKMTQTEISVYGKTVGFIGYVQNIEIAQEAVKIAPKR